Protein AF-A0AAI8YPA6-F1 (afdb_monomer_lite)

Foldseek 3Di:
DQQEDEDADEPDPPNVPDDPVNLLVVLVVSVVVPRQEYEYHHDALLVCLVSSLSNLCCCCPVVVGDAYEYEHCLPNDDLVSCVVRVVSHQAYHHDDPDLDQVVCVVVVSDDDPSNVSVVVVVVSCVVSNHHD

Secondary structure (DSSP, 8-state):
---EEEEEEPSTTHHHHS-HHHHHHHHHHHHHTT--EEEEEES-GGGSHHHHHHHHHIIIIIS--SEEEEEE-STT--HHHHHHHGGG-SEEEE--S-S-HHHHHHTTS-SS-HHHHHHHHHHHHHHTT-B-

Structure (mmCIF, N/CA/C/O backbone):
data_AF-A0AAI8YPA6-F1
#
_entry.id   AF-A0AAI8YPA6-F1
#
loop_
_atom_site.group_PDB
_atom_site.id
_atom_site.type_symbol
_atom_site.label_atom_id
_atom_site.label_alt_id
_atom_site.label_comp_id
_atom_site.label_asym_id
_atom_site.label_entity_id
_atom_site.label_seq_id
_atom_site.pdbx_PDB_ins_code
_atom_site.Cartn_x
_atom_site.Cartn_y
_atom_site.Cartn_z
_atom_site.occupancy
_atom_site.B_iso_or_equiv
_atom_site.auth_seq_id
_atom_site.auth_comp_id
_atom_site.auth_asym_id
_atom_site.auth_atom_id
_atom_site.pdbx_PDB_model_num
ATOM 1 N N . MET A 1 1 ? -22.831 7.143 1.514 1.00 48.78 1 MET A N 1
ATOM 2 C CA . MET A 1 1 ? -21.774 8.181 1.477 1.00 48.78 1 MET A CA 1
ATOM 3 C C . MET A 1 1 ? -20.423 7.469 1.559 1.00 48.78 1 MET A C 1
ATOM 5 O O . MET A 1 1 ? -20.246 6.683 2.478 1.00 48.78 1 MET A O 1
ATOM 9 N N . GLN A 1 2 ? -19.514 7.609 0.586 1.00 52.91 2 GLN A N 1
ATOM 10 C CA . GLN A 1 2 ? -18.202 6.935 0.639 1.00 52.91 2 GLN A CA 1
ATOM 11 C C . GLN A 1 2 ? -17.222 7.752 1.496 1.00 52.91 2 GLN A C 1
ATOM 13 O O . GLN A 1 2 ? -16.638 8.720 1.026 1.00 52.91 2 GLN A O 1
ATOM 18 N N . GLN A 1 3 ? -17.030 7.352 2.752 1.00 80.06 3 GLN A N 1
ATOM 19 C CA . GLN A 1 3 ? -16.097 7.975 3.701 1.00 80.06 3 GLN A CA 1
ATOM 20 C C . GLN A 1 3 ? -14.650 7.471 3.500 1.00 80.06 3 GLN A C 1
ATOM 22 O O . GLN A 1 3 ? -14.066 6.819 4.372 1.00 80.06 3 GLN A O 1
ATOM 27 N N . ARG A 1 4 ? -14.080 7.711 2.309 1.00 83.56 4 ARG A N 1
ATOM 28 C CA . ARG A 1 4 ? -12.701 7.327 1.955 1.00 83.56 4 ARG A CA 1
ATOM 29 C C . ARG A 1 4 ? -11.781 8.546 1.961 1.00 83.56 4 ARG A C 1
ATOM 31 O O . ARG A 1 4 ? -12.046 9.510 1.254 1.00 83.56 4 ARG A O 1
ATOM 38 N N . VAL A 1 5 ? -10.660 8.458 2.673 1.00 86.69 5 VAL A N 1
ATOM 39 C CA . VAL A 1 5 ? -9.603 9.483 2.675 1.00 86.69 5 VAL A CA 1
ATOM 40 C C . VAL A 1 5 ? -8.364 8.952 1.957 1.00 86.69 5 VAL A C 1
ATOM 42 O O . VAL A 1 5 ? -7.953 7.809 2.164 1.00 86.69 5 VAL A O 1
ATOM 45 N N . ARG A 1 6 ? -7.744 9.781 1.109 1.00 87.12 6 ARG A N 1
ATOM 46 C CA . ARG A 1 6 ? -6.432 9.493 0.517 1.00 87.12 6 ARG A CA 1
ATOM 47 C C . ARG A 1 6 ? -5.359 10.239 1.293 1.00 87.12 6 ARG A C 1
ATOM 49 O O . ARG A 1 6 ? -5.343 11.466 1.284 1.00 87.12 6 ARG A O 1
ATOM 56 N N . LEU A 1 7 ? -4.457 9.500 1.929 1.00 81.44 7 LEU A N 1
ATOM 57 C CA . LEU A 1 7 ? -3.299 10.079 2.591 1.00 81.44 7 LEU A CA 1
ATOM 58 C C . LEU A 1 7 ? -2.124 10.081 1.613 1.00 81.44 7 LEU A C 1
ATOM 60 O O . LEU A 1 7 ? -1.616 9.022 1.238 1.00 81.44 7 LEU A O 1
ATOM 64 N N . LEU A 1 8 ? -1.717 11.277 1.186 1.00 77.44 8 LEU A N 1
ATOM 65 C CA . LEU A 1 8 ? -0.512 11.467 0.388 1.00 77.44 8 LEU A CA 1
ATOM 66 C C . LEU A 1 8 ? 0.686 11.541 1.328 1.00 77.44 8 LEU A C 1
ATOM 68 O O . LEU A 1 8 ? 0.841 12.486 2.098 1.00 77.44 8 LEU A O 1
ATOM 72 N N . LEU A 1 9 ? 1.519 10.515 1.265 1.00 67.44 9 LEU A N 1
ATOM 73 C CA . LEU A 1 9 ? 2.786 10.452 1.960 1.00 67.44 9 LEU A CA 1
ATOM 74 C C . LEU A 1 9 ? 3.754 11.458 1.295 1.00 67.44 9 LEU A C 1
ATOM 76 O O . LEU A 1 9 ? 4.026 11.302 0.098 1.00 67.44 9 LEU A O 1
ATOM 80 N N . PRO A 1 10 ? 4.224 12.507 2.008 1.00 62.38 10 PRO A N 1
ATOM 81 C CA . PRO A 1 10 ? 5.121 13.517 1.444 1.00 62.38 10 PRO A CA 1
ATOM 82 C C . PRO A 1 10 ? 6.434 12.935 0.903 1.00 62.38 10 PRO A C 1
ATOM 84 O O . PRO A 1 10 ? 6.850 11.830 1.261 1.00 62.38 10 PRO A O 1
ATOM 87 N N . HIS A 1 11 ? 7.103 13.708 0.043 1.00 59.31 11 HIS A N 1
ATOM 88 C CA . HIS A 1 11 ? 8.441 13.386 -0.452 1.00 59.31 11 HIS A CA 1
ATOM 89 C C . HIS A 1 11 ? 9.504 13.405 0.668 1.00 59.31 11 HIS A C 1
ATOM 91 O O . HIS A 1 11 ? 9.276 13.915 1.762 1.00 59.31 11 HIS A O 1
ATOM 97 N N . ARG A 1 12 ? 10.655 12.794 0.347 1.00 56.16 12 ARG A N 1
ATOM 98 C CA . ARG A 1 12 ? 11.703 12.169 1.184 1.00 56.16 12 ARG A CA 1
ATOM 99 C C . ARG A 1 12 ? 11.964 12.632 2.632 1.00 56.16 12 ARG A C 1
ATOM 101 O O . ARG A 1 12 ? 12.463 11.805 3.390 1.00 56.16 12 ARG A O 1
ATOM 108 N N . GLU A 1 13 ? 11.685 13.861 3.052 1.00 52.78 13 GLU A N 1
ATOM 109 C CA . GLU A 1 13 ? 12.151 14.372 4.355 1.00 52.78 13 GLU A CA 1
ATOM 110 C C . GLU A 1 13 ? 11.061 14.522 5.428 1.00 52.78 13 GLU A C 1
ATOM 112 O O . GLU A 1 13 ? 11.323 14.262 6.606 1.00 52.78 13 GLU A O 1
ATOM 117 N N . ASP A 1 14 ? 9.819 14.841 5.060 1.00 57.25 14 ASP A N 1
ATOM 118 C CA . ASP A 1 14 ? 8.801 15.224 6.054 1.00 57.25 14 ASP A CA 1
ATOM 119 C C . ASP A 1 14 ? 8.202 14.025 6.794 1.00 57.25 14 ASP A C 1
ATOM 121 O O . ASP A 1 14 ? 7.902 14.085 7.988 1.00 57.25 14 ASP A O 1
ATOM 125 N N . LEU A 1 15 ? 8.066 12.891 6.106 1.00 54.22 15 LEU A N 1
ATOM 126 C CA . LEU A 1 15 ? 7.560 11.655 6.704 1.00 54.22 15 LEU A CA 1
ATOM 127 C C . LEU A 1 15 ? 8.580 10.972 7.601 1.00 54.22 15 LEU A C 1
ATOM 129 O O . LEU A 1 15 ? 8.190 10.324 8.571 1.00 54.22 15 LEU A O 1
ATOM 133 N N . LEU A 1 16 ? 9.877 11.118 7.312 1.00 55.84 16 LEU A N 1
ATOM 134 C CA . LEU A 1 16 ? 10.946 10.616 8.178 1.00 55.84 16 LEU A CA 1
ATOM 135 C C . LEU A 1 16 ? 10.895 11.288 9.549 1.00 55.84 16 LEU A C 1
ATOM 137 O O . LEU A 1 16 ? 11.030 10.594 10.557 1.00 55.84 16 LEU A O 1
ATOM 141 N N . ARG A 1 17 ? 10.618 12.595 9.582 1.00 65.62 17 ARG A N 1
ATOM 142 C CA . ARG A 1 17 ? 10.655 13.412 10.801 1.00 65.62 17 ARG A CA 1
ATOM 143 C C . ARG A 1 17 ? 9.385 13.355 11.642 1.00 65.62 17 ARG A C 1
ATOM 145 O O . ARG A 1 17 ? 9.462 13.630 12.832 1.00 65.62 17 ARG A O 1
ATOM 152 N N . ARG A 1 18 ? 8.232 12.987 11.069 1.00 79.81 18 ARG A N 1
ATOM 153 C CA . ARG A 1 18 ? 6.973 12.876 11.828 1.00 79.81 18 ARG A CA 1
ATOM 154 C C . ARG A 1 18 ? 7.065 11.739 12.861 1.00 79.81 18 ARG A C 1
ATOM 156 O O . ARG A 1 18 ? 7.240 10.578 12.458 1.00 79.81 18 ARG A O 1
ATOM 163 N N . PRO A 1 19 ? 6.928 12.040 14.165 1.00 89.12 19 PRO A N 1
ATOM 164 C CA . PRO A 1 19 ? 6.849 11.026 15.206 1.00 89.12 19 PRO A CA 1
ATOM 165 C C . PRO A 1 19 ? 5.626 10.126 15.024 1.00 89.12 19 PRO A C 1
ATOM 167 O O . PRO A 1 19 ? 4.592 10.540 14.496 1.00 89.12 19 PRO A O 1
ATOM 170 N N . GLU A 1 20 ? 5.716 8.893 15.517 1.00 91.81 20 GLU A N 1
ATOM 171 C CA . GLU A 1 20 ? 4.608 7.934 15.468 1.00 91.81 20 GLU A CA 1
ATOM 172 C C . GLU A 1 20 ? 3.316 8.487 16.090 1.00 91.81 20 GLU A C 1
ATOM 174 O O . GLU A 1 20 ? 2.233 8.318 15.522 1.00 91.81 20 GLU A O 1
ATOM 179 N N . HIS A 1 21 ? 3.427 9.187 17.224 1.00 93.69 21 HIS A N 1
ATOM 180 C CA . HIS A 1 21 ? 2.267 9.718 17.937 1.00 93.69 21 HIS A CA 1
ATOM 181 C C . HIS A 1 21 ? 1.472 10.731 17.097 1.00 93.69 21 HIS A C 1
ATOM 183 O O . HIS A 1 21 ? 0.242 10.698 17.123 1.00 93.69 21 HIS A O 1
ATOM 189 N N . ASP A 1 22 ? 2.150 11.568 16.304 1.00 92.88 22 ASP A N 1
ATOM 190 C CA . ASP A 1 22 ? 1.516 12.562 15.434 1.00 92.88 22 ASP A CA 1
ATOM 191 C C . ASP A 1 22 ? 0.743 11.905 14.295 1.00 92.88 22 ASP A C 1
ATOM 193 O O . ASP A 1 22 ? -0.397 12.276 14.009 1.00 92.88 22 ASP A O 1
ATOM 197 N N . MET A 1 23 ? 1.334 10.891 13.657 1.00 92.62 23 MET A N 1
ATOM 198 C CA . MET A 1 23 ? 0.670 10.171 12.569 1.00 92.62 23 MET A CA 1
ATOM 199 C C . MET A 1 23 ? -0.563 9.421 13.081 1.00 92.62 23 MET A C 1
ATOM 201 O O . MET A 1 23 ? -1.638 9.509 12.484 1.00 92.62 23 MET A O 1
ATOM 205 N N . LYS A 1 24 ? -0.443 8.747 14.233 1.00 95.50 24 LYS A N 1
ATOM 206 C CA . LYS A 1 24 ? -1.575 8.086 14.898 1.00 95.50 24 LYS A CA 1
ATOM 207 C C . LYS A 1 24 ? -2.656 9.088 15.302 1.00 95.50 24 LYS A C 1
ATOM 209 O O . LYS A 1 24 ? -3.839 8.809 15.117 1.00 95.50 24 LYS A O 1
ATOM 214 N N . ARG A 1 25 ? -2.277 10.266 15.812 1.00 95.94 25 ARG A N 1
ATOM 215 C CA . ARG A 1 25 ? -3.215 11.355 16.123 1.00 95.94 25 ARG A CA 1
ATOM 216 C C . ARG A 1 25 ? -3.972 11.813 14.876 1.00 95.94 25 ARG A C 1
ATOM 218 O O . ARG A 1 25 ? -5.189 11.926 14.939 1.00 95.94 25 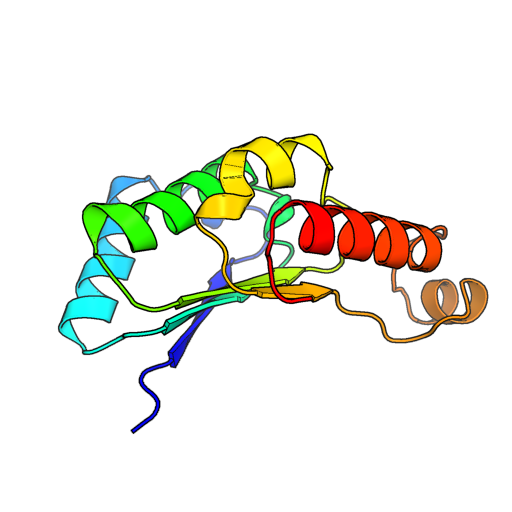ARG A O 1
ATOM 225 N N . GLY A 1 26 ? -3.290 12.000 13.747 1.00 94.19 26 GLY A N 1
ATOM 226 C CA . GLY A 1 26 ? -3.936 12.338 12.475 1.00 94.19 26 GLY A CA 1
ATOM 227 C C . GLY A 1 26 ? -4.986 11.307 12.050 1.00 94.19 26 GLY A C 1
ATOM 228 O O . GLY A 1 26 ? -6.104 11.675 11.699 1.00 94.19 26 GLY A O 1
ATOM 229 N N . LEU A 1 27 ? -4.671 10.011 12.154 1.00 95.69 27 LEU A N 1
ATOM 230 C CA . LEU A 1 27 ? -5.625 8.943 11.833 1.00 95.69 27 LEU A CA 1
ATOM 231 C C . LEU A 1 27 ? -6.833 8.906 12.783 1.00 95.69 27 LEU A C 1
ATOM 233 O O . LEU A 1 27 ? -7.945 8.645 12.325 1.00 95.69 27 LEU A O 1
ATOM 237 N N . ARG A 1 28 ? -6.647 9.208 14.077 1.00 97.38 28 ARG A N 1
ATOM 238 C CA . ARG A 1 28 ? -7.760 9.343 15.037 1.00 97.38 28 ARG A CA 1
ATOM 239 C C . ARG A 1 28 ? -8.689 10.495 14.668 1.00 97.38 28 ARG A C 1
ATOM 241 O O . ARG A 1 28 ? -9.890 10.280 14.581 1.00 97.38 28 ARG A O 1
ATOM 248 N N . LEU A 1 29 ? -8.136 11.667 14.358 1.00 96.69 29 LEU A N 1
ATOM 249 C CA . LEU A 1 29 ? -8.930 12.828 13.940 1.00 96.69 29 LEU A CA 1
ATOM 250 C C . LEU A 1 29 ? -9.721 12.541 12.657 1.00 96.69 29 LEU A C 1
ATOM 252 O O . LEU A 1 29 ? -10.889 12.898 12.548 1.00 96.69 29 LEU A O 1
ATOM 256 N N . LEU A 1 30 ? -9.111 11.845 11.693 1.00 95.56 30 LEU A N 1
ATOM 257 C CA . LEU A 1 30 ? -9.810 11.419 10.481 1.00 95.56 30 LEU A CA 1
ATOM 258 C C . LEU A 1 30 ? -10.945 10.431 10.790 1.00 95.56 30 LEU A C 1
ATOM 260 O O . LEU A 1 30 ? -12.020 10.548 10.205 1.00 95.56 30 LEU A O 1
ATOM 264 N N . LYS A 1 31 ? -10.735 9.481 11.711 1.00 95.25 31 LYS A N 1
ATOM 265 C CA . LYS A 1 31 ? -11.790 8.572 12.191 1.00 95.25 31 LYS A CA 1
ATOM 266 C C . LYS A 1 31 ? -12.937 9.341 12.847 1.00 95.25 31 LYS A C 1
ATOM 268 O O . LYS A 1 31 ? -14.090 9.068 12.539 1.00 95.25 31 LYS A O 1
ATOM 273 N N . GLU A 1 32 ? -12.630 10.289 13.727 1.00 96.38 32 GLU A N 1
ATOM 274 C CA . GLU A 1 32 ? -13.618 11.136 14.413 1.00 96.38 32 GLU A CA 1
ATOM 275 C C . GLU A 1 32 ? -14.425 11.985 13.422 1.00 96.38 32 GLU A C 1
ATOM 277 O O . GLU A 1 32 ? -15.629 12.154 13.590 1.00 96.38 32 GLU A O 1
ATOM 282 N N . ALA A 1 33 ? -13.796 12.426 12.328 1.00 95.75 33 ALA A N 1
ATOM 283 C CA . ALA A 1 33 ? -14.466 13.074 11.200 1.00 95.75 33 ALA A CA 1
ATOM 284 C C . ALA A 1 33 ? -15.279 12.105 10.310 1.00 95.75 33 ALA A C 1
ATOM 286 O O . ALA A 1 33 ? -15.834 12.511 9.288 1.00 95.75 33 ALA A O 1
ATOM 287 N N . GLY A 1 34 ? -15.348 10.822 10.675 1.00 95.12 34 GLY A N 1
ATOM 288 C CA . GLY A 1 34 ? -16.139 9.799 10.004 1.00 95.12 34 GLY A CA 1
ATOM 289 C C . GLY A 1 34 ? -15.396 9.014 8.928 1.00 95.12 34 GLY A C 1
ATOM 290 O O . GLY A 1 34 ? -16.043 8.383 8.114 1.00 95.12 34 GLY A O 1
ATOM 291 N N . MET A 1 35 ? -14.064 9.020 8.845 1.00 95.94 35 MET A N 1
ATOM 292 C CA . MET A 1 35 ? -13.352 8.170 7.878 1.00 95.94 35 MET A CA 1
ATOM 293 C C . MET A 1 35 ? -13.561 6.676 8.177 1.00 95.94 35 MET A C 1
ATOM 295 O O . MET A 1 35 ? -13.254 6.213 9.273 1.00 95.94 35 MET A O 1
ATOM 299 N N . LEU A 1 36 ? -13.948 5.903 7.156 1.00 94.31 36 LEU A N 1
ATOM 300 C CA . LEU A 1 36 ? -14.083 4.438 7.223 1.00 94.31 36 LEU A CA 1
ATOM 301 C C . LEU A 1 36 ? -13.037 3.692 6.394 1.00 94.31 36 LEU A C 1
ATOM 303 O O . LEU A 1 36 ? -12.782 2.514 6.642 1.00 94.31 36 LEU A O 1
ATOM 307 N N . LYS A 1 37 ? -12.462 4.354 5.379 1.00 96.12 37 LYS A N 1
ATOM 308 C CA . LYS A 1 37 ? -11.498 3.753 4.441 1.00 96.12 37 LYS A CA 1
ATOM 309 C C . LYS A 1 37 ? -10.314 4.680 4.223 1.00 96.12 37 LYS A C 1
ATOM 311 O O . LYS A 1 37 ? -10.513 5.880 4.027 1.00 96.12 37 LYS A O 1
ATOM 316 N N . ILE A 1 38 ? -9.104 4.132 4.187 1.00 96.06 38 ILE A N 1
ATOM 317 C CA . ILE A 1 38 ? -7.883 4.886 3.899 1.00 96.06 38 ILE A CA 1
ATOM 318 C C . ILE A 1 38 ? -7.168 4.345 2.669 1.00 96.06 38 ILE A C 1
ATOM 320 O O . ILE A 1 38 ? -7.107 3.139 2.444 1.00 96.06 38 ILE A O 1
ATOM 324 N N . ASN A 1 39 ? -6.606 5.259 1.883 1.00 96.38 39 ASN A N 1
ATOM 325 C CA . ASN A 1 39 ? -5.694 4.940 0.798 1.00 96.38 39 ASN A CA 1
ATOM 326 C C . ASN A 1 39 ? -4.329 5.597 1.036 1.00 96.38 39 ASN A C 1
ATOM 328 O O . ASN A 1 39 ? -4.228 6.822 0.937 1.00 96.38 39 ASN A O 1
ATOM 332 N N . PHE A 1 40 ? -3.294 4.802 1.307 1.00 95.56 40 PHE A N 1
ATOM 333 C CA . PHE A 1 40 ? -1.912 5.274 1.383 1.00 95.56 40 PHE A CA 1
ATOM 334 C C . PHE A 1 40 ? -1.332 5.397 -0.029 1.00 95.56 40 PHE A C 1
ATOM 336 O O . PHE A 1 40 ? -1.186 4.414 -0.751 1.00 95.56 40 PHE A O 1
ATOM 343 N N . ALA A 1 41 ? -1.024 6.625 -0.431 1.00 92.31 41 ALA A N 1
ATOM 344 C CA . ALA A 1 41 ? -0.433 6.963 -1.723 1.00 92.31 41 ALA A CA 1
ATOM 345 C C . ALA A 1 41 ? 0.570 8.115 -1.526 1.00 92.31 41 ALA A C 1
ATOM 347 O O . ALA A 1 41 ? 1.052 8.315 -0.416 1.00 92.31 41 ALA A O 1
ATOM 348 N N . GLY A 1 42 ? 0.873 8.903 -2.558 1.00 84.19 42 GLY A N 1
ATOM 349 C CA . GLY A 1 42 ? 1.838 10.008 -2.480 1.00 84.19 42 GLY A CA 1
ATOM 350 C C . GLY A 1 42 ? 3.125 9.634 -3.191 1.00 84.19 42 GLY A C 1
ATOM 351 O O . GLY A 1 42 ? 3.029 9.068 -4.271 1.00 84.19 42 GLY A O 1
ATOM 352 N N . GLY A 1 43 ? 4.283 9.947 -2.600 1.00 82.31 43 GLY A N 1
ATOM 353 C CA . GLY A 1 43 ? 5.601 9.621 -3.158 1.00 82.31 43 GLY A CA 1
ATOM 354 C C . GLY A 1 43 ? 5.773 8.129 -3.480 1.00 82.31 43 GLY A C 1
ATOM 355 O O . GLY A 1 43 ? 5.331 7.647 -4.512 1.00 82.31 43 GLY A O 1
ATOM 356 N N . GLU A 1 44 ? 6.443 7.373 -2.613 1.00 91.12 44 GLU A N 1
ATOM 357 C CA . GLU A 1 44 ? 6.461 5.908 -2.715 1.00 91.12 44 GLU A CA 1
ATOM 358 C C . GLU A 1 44 ? 6.293 5.324 -1.307 1.00 91.12 44 GLU A C 1
ATOM 360 O O . GLU A 1 44 ? 7.232 5.424 -0.513 1.00 91.12 44 GLU A O 1
ATOM 365 N N . PRO A 1 45 ? 5.119 4.756 -0.957 1.00 93.25 45 PRO A N 1
ATOM 366 C CA . PRO A 1 45 ? 4.856 4.254 0.392 1.00 93.25 45 PRO A CA 1
ATOM 367 C C . PRO A 1 45 ? 5.896 3.247 0.891 1.00 93.25 45 PRO A C 1
ATOM 369 O O . PRO A 1 45 ? 6.284 3.287 2.060 1.00 93.25 45 PRO A O 1
ATOM 372 N N . PHE A 1 46 ? 6.413 2.394 0.003 1.00 94.69 46 PHE A N 1
ATOM 373 C CA . PHE A 1 46 ? 7.414 1.382 0.342 1.00 94.69 46 PHE A CA 1
ATOM 374 C C . PHE A 1 46 ? 8.836 1.944 0.520 1.00 94.69 46 PHE A C 1
ATOM 376 O O . PHE A 1 46 ? 9.761 1.184 0.792 1.00 94.69 46 PHE A O 1
ATOM 383 N N . LEU A 1 47 ? 9.040 3.267 0.435 1.00 92.19 47 LEU A N 1
ATOM 384 C CA . LEU A 1 47 ? 10.253 3.907 0.967 1.00 92.19 47 LEU A CA 1
ATOM 385 C C . LEU A 1 47 ? 10.312 3.868 2.499 1.00 92.19 47 LEU A C 1
ATOM 387 O O . LEU A 1 47 ? 11.402 3.946 3.059 1.00 92.19 47 LEU A O 1
ATOM 391 N N . TYR A 1 48 ? 9.163 3.738 3.171 1.00 90.81 48 TYR A N 1
ATOM 392 C CA . TYR A 1 48 ? 9.061 3.699 4.632 1.00 90.81 48 TYR A CA 1
ATOM 393 C C . TYR A 1 48 ? 8.291 2.455 5.091 1.00 90.81 48 TYR A C 1
ATOM 395 O O . TYR A 1 48 ? 7.229 2.585 5.705 1.00 90.81 48 TYR A O 1
ATOM 403 N N . PRO A 1 49 ? 8.797 1.244 4.796 1.00 94.56 49 PRO A N 1
ATOM 4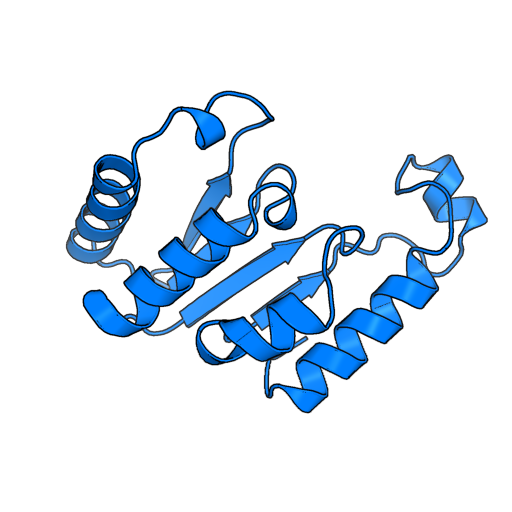04 C CA . PRO A 1 49 ? 8.046 0.001 4.963 1.00 94.56 49 PRO A CA 1
ATOM 405 C C . PRO A 1 49 ? 7.574 -0.226 6.403 1.00 94.56 49 PRO A C 1
ATOM 407 O O . PRO A 1 49 ? 6.435 -0.646 6.604 1.00 94.56 49 PRO A O 1
ATOM 410 N N . ASP A 1 50 ? 8.401 0.106 7.397 1.00 94.44 50 ASP A N 1
ATOM 411 C CA . ASP A 1 50 ? 8.053 -0.071 8.811 1.00 94.44 50 ASP A CA 1
ATOM 412 C C . ASP A 1 50 ? 6.982 0.921 9.269 1.00 94.44 50 ASP A C 1
ATOM 414 O O . ASP A 1 50 ? 6.041 0.549 9.971 1.00 94.44 50 ASP A O 1
ATOM 418 N N . LYS A 1 51 ? 7.069 2.183 8.823 1.00 93.19 51 LYS A N 1
ATOM 419 C CA . LYS A 1 51 ? 6.043 3.192 9.123 1.00 93.19 51 LYS A CA 1
ATOM 420 C C . LYS A 1 51 ? 4.726 2.842 8.440 1.00 93.19 51 LYS A C 1
ATOM 422 O O . LYS A 1 51 ? 3.680 2.922 9.073 1.00 93.19 51 LYS A O 1
ATOM 427 N N . LEU A 1 52 ? 4.772 2.417 7.178 1.00 95.50 52 LEU A N 1
ATOM 428 C CA . LEU A 1 52 ? 3.596 1.962 6.445 1.00 95.50 52 LEU A CA 1
ATOM 429 C C . LEU A 1 52 ? 2.925 0.786 7.164 1.00 95.50 52 LEU A C 1
ATOM 431 O O . LEU A 1 52 ? 1.721 0.833 7.405 1.00 95.50 52 LEU A O 1
ATOM 435 N N . ALA A 1 53 ? 3.700 -0.223 7.570 1.00 97.12 53 ALA A N 1
ATOM 436 C CA . ALA A 1 53 ? 3.195 -1.367 8.322 1.00 97.12 53 ALA A CA 1
ATOM 437 C C . ALA A 1 53 ? 2.589 -0.950 9.671 1.00 97.12 53 ALA A C 1
ATOM 439 O O . ALA A 1 53 ? 1.488 -1.387 10.005 1.00 97.12 53 ALA A O 1
ATOM 440 N N . MET A 1 54 ? 3.264 -0.066 10.414 1.00 97.12 54 MET A N 1
ATOM 441 C CA . MET A 1 54 ? 2.761 0.489 11.673 1.00 97.12 54 MET A CA 1
ATOM 442 C C . MET A 1 54 ? 1.417 1.203 11.478 1.00 97.12 54 MET A C 1
ATOM 444 O O . MET A 1 54 ? 0.492 0.968 12.255 1.00 97.12 54 MET A O 1
ATOM 448 N N . LEU A 1 55 ? 1.272 2.020 10.429 1.00 96.62 55 LEU A N 1
ATOM 449 C CA . LEU A 1 55 ? 0.026 2.733 10.136 1.00 96.62 55 LEU A CA 1
ATOM 450 C C . LEU A 1 55 ? -1.098 1.785 9.712 1.00 96.62 55 LEU A C 1
ATOM 452 O O . LEU A 1 55 ? -2.220 1.944 10.187 1.00 96.62 55 LEU A O 1
ATOM 456 N N . CYS A 1 56 ? -0.811 0.791 8.865 1.00 97.94 56 CYS A N 1
ATOM 457 C CA . CYS A 1 56 ? -1.797 -0.217 8.457 1.00 97.94 56 CYS A CA 1
ATOM 458 C C . CYS A 1 56 ? -2.297 -1.013 9.666 1.00 97.94 56 CYS A C 1
ATOM 460 O O . CYS A 1 56 ? -3.503 -1.174 9.850 1.00 97.94 56 CYS A O 1
ATOM 462 N N . ARG A 1 57 ? -1.370 -1.445 10.530 1.00 98.38 57 ARG A N 1
ATOM 463 C CA . ARG A 1 57 ? -1.690 -2.138 11.777 1.00 98.38 57 ARG A CA 1
ATOM 464 C C . ARG A 1 57 ? -2.553 -1.272 12.686 1.00 98.38 57 ARG A C 1
ATOM 466 O O . ARG A 1 57 ? -3.623 -1.712 13.080 1.00 98.38 57 ARG A O 1
ATOM 473 N N . PHE A 1 58 ? -2.126 -0.039 12.964 1.00 98.25 58 PHE A N 1
ATOM 474 C CA . PHE A 1 58 ? -2.870 0.883 13.824 1.00 98.25 58 PHE A CA 1
ATOM 475 C C . PHE A 1 58 ? -4.285 1.148 13.295 1.00 98.25 58 PHE A C 1
ATOM 477 O O . PHE A 1 58 ? -5.254 1.189 14.046 1.00 98.25 58 PHE A O 1
ATOM 484 N N . TYR A 1 59 ? -4.424 1.291 11.979 1.00 97.50 59 TYR A N 1
ATOM 485 C CA . TYR A 1 59 ? -5.714 1.493 11.334 1.00 97.50 59 TYR A CA 1
ATOM 486 C C . TYR A 1 59 ? -6.673 0.305 11.518 1.00 97.50 59 TYR A C 1
ATOM 488 O O . TYR A 1 59 ? -7.860 0.496 11.784 1.00 97.50 59 TYR A O 1
ATOM 496 N N . LYS A 1 60 ? -6.168 -0.923 11.370 1.00 97.62 60 LYS A N 1
ATOM 497 C CA . LYS A 1 60 ? -6.978 -2.143 11.452 1.00 97.62 60 LYS A CA 1
ATOM 498 C C . LYS A 1 60 ? -7.224 -2.602 12.887 1.00 97.62 60 LYS A C 1
ATOM 500 O O . LYS A 1 60 ? -8.360 -2.913 13.221 1.00 97.62 60 LYS A O 1
ATOM 505 N N . GLU A 1 61 ? -6.187 -2.644 13.718 1.00 97.88 61 GLU A N 1
ATOM 506 C CA . GLU A 1 61 ? -6.254 -3.195 15.078 1.00 97.88 61 GLU A CA 1
ATOM 507 C C . GLU A 1 61 ? -6.740 -2.155 16.092 1.00 97.88 61 GLU A C 1
ATOM 509 O O . GLU A 1 61 ? -7.704 -2.407 16.807 1.00 97.88 61 GLU A O 1
ATOM 514 N N . ASP A 1 62 ? -6.116 -0.975 16.142 1.00 97.81 62 ASP A N 1
ATOM 515 C CA . ASP A 1 62 ? -6.440 0.031 17.159 1.00 97.81 62 ASP A CA 1
ATOM 516 C C . ASP A 1 62 ? -7.671 0.873 16.789 1.00 97.81 62 ASP A C 1
ATOM 518 O O . ASP A 1 62 ? -8.467 1.242 17.654 1.00 97.81 62 ASP A O 1
ATOM 522 N N . 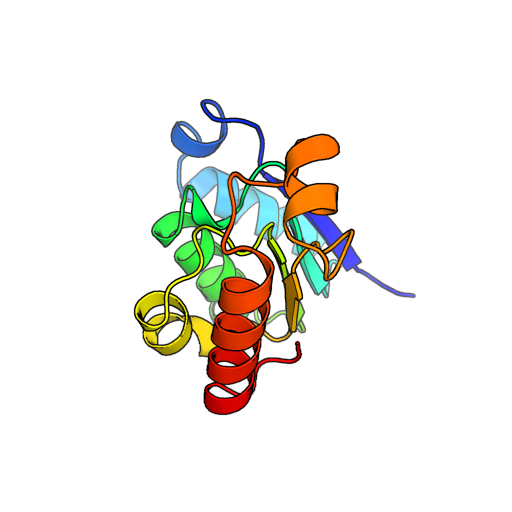LEU A 1 63 ? -7.835 1.224 15.507 1.00 97.31 63 LEU A N 1
ATOM 523 C CA . LEU A 1 63 ? -8.974 2.029 15.058 1.00 97.31 63 LEU A CA 1
ATOM 524 C C . LEU A 1 63 ? -10.179 1.188 14.621 1.00 97.31 63 LEU A C 1
ATOM 526 O O . LEU A 1 63 ? -11.285 1.735 14.615 1.00 97.31 63 LEU A O 1
ATOM 530 N N . GLY A 1 64 ? -9.996 -0.094 14.293 1.00 97.00 64 GLY A N 1
ATOM 531 C CA . GLY A 1 64 ? -11.082 -0.995 13.890 1.00 97.00 64 GLY A CA 1
ATOM 532 C C . GLY A 1 64 ? -11.806 -0.552 12.615 1.00 97.00 64 GLY A C 1
ATOM 533 O O . GLY A 1 64 ? -13.019 -0.717 12.512 1.00 97.00 64 GLY A O 1
ATOM 534 N N . LEU A 1 65 ? -11.095 0.089 11.683 1.00 95.56 65 LEU A N 1
ATOM 535 C CA . LEU A 1 65 ? -11.688 0.675 10.479 1.00 95.56 65 LEU A CA 1
ATOM 536 C C . LEU A 1 65 ? -11.720 -0.301 9.297 1.00 95.56 65 LEU A C 1
ATOM 538 O O . LEU A 1 65 ? -10.928 -1.239 9.205 1.00 95.56 65 LEU A O 1
ATOM 542 N N . GLU A 1 66 ? -12.645 -0.059 8.366 1.00 95.62 66 GLU A N 1
ATOM 543 C CA . GLU A 1 66 ? -13.062 -1.062 7.384 1.00 95.62 66 GLU A CA 1
ATOM 544 C C . GLU A 1 66 ? -11.953 -1.458 6.415 1.00 95.62 66 GLU A C 1
ATOM 546 O O . GLU A 1 66 ? -11.747 -2.649 6.185 1.00 95.62 66 GLU A O 1
ATOM 551 N N . SER A 1 67 ? -11.263 -0.490 5.800 1.00 96.81 67 SER A N 1
ATOM 552 C CA . SER A 1 67 ? -10.390 -0.802 4.665 1.00 96.81 67 SER A CA 1
ATOM 553 C C . SER A 1 67 ? -9.139 0.062 4.545 1.00 96.81 67 SER A C 1
ATOM 555 O O . SER A 1 67 ? -9.203 1.289 4.602 1.00 96.81 67 SER A O 1
ATOM 557 N N . VAL A 1 68 ? -8.019 -0.610 4.288 1.00 97.88 68 VAL A N 1
ATOM 558 C CA . VAL A 1 68 ? -6.719 -0.063 3.913 1.00 97.88 68 VAL A CA 1
ATOM 559 C C . VAL A 1 68 ? -6.424 -0.446 2.466 1.00 97.88 68 VAL A C 1
ATOM 561 O O . VAL A 1 68 ? -6.371 -1.629 2.122 1.00 97.88 68 VAL A O 1
ATOM 564 N N . SER A 1 69 ? -6.171 0.555 1.626 1.00 98.06 69 SER A N 1
ATOM 565 C CA . SER A 1 69 ? -5.566 0.366 0.309 1.00 98.06 69 SER A CA 1
ATOM 566 C C . SER A 1 69 ? -4.215 1.068 0.208 1.00 98.06 69 SER A C 1
ATOM 568 O O . SER A 1 69 ? -3.987 2.089 0.858 1.00 98.06 69 SER A O 1
ATOM 570 N N . ILE A 1 70 ? -3.320 0.535 -0.621 1.00 98.31 70 ILE A N 1
ATOM 571 C CA . ILE A 1 70 ? -2.008 1.127 -0.904 1.00 98.31 70 ILE A CA 1
ATOM 572 C C . ILE A 1 70 ? -1.857 1.288 -2.416 1.00 98.31 70 ILE A C 1
ATOM 574 O O . ILE A 1 70 ? -2.133 0.351 -3.160 1.00 98.31 70 ILE A O 1
ATOM 578 N N . ILE A 1 71 ? -1.397 2.457 -2.865 1.00 97.38 71 ILE A N 1
ATOM 579 C CA . ILE A 1 71 ? -0.977 2.692 -4.252 1.00 97.38 71 ILE A CA 1
ATOM 580 C C . ILE A 1 71 ? 0.533 2.914 -4.278 1.00 97.38 71 ILE A C 1
ATOM 582 O O . ILE A 1 71 ? 1.035 3.826 -3.623 1.00 97.38 71 ILE A O 1
ATOM 586 N N . THR A 1 72 ? 1.244 2.091 -5.044 1.00 96.06 72 THR A N 1
ATOM 587 C CA . THR A 1 72 ? 2.713 2.064 -5.136 1.00 96.06 72 THR A CA 1
ATOM 588 C C . THR A 1 72 ? 3.159 1.992 -6.598 1.00 96.06 72 THR A C 1
ATOM 590 O O . THR A 1 72 ? 2.388 1.603 -7.476 1.00 96.06 72 THR A O 1
ATOM 593 N N . ASN A 1 73 ? 4.407 2.357 -6.884 1.00 93.81 73 ASN A N 1
ATOM 594 C CA . ASN A 1 73 ? 5.056 2.053 -8.161 1.00 93.81 73 ASN A CA 1
ATOM 595 C C . ASN A 1 73 ? 5.570 0.600 -8.246 1.00 93.81 73 ASN A C 1
ATOM 597 O O . ASN A 1 73 ? 6.099 0.197 -9.276 1.00 93.81 73 ASN A O 1
ATOM 601 N N . GLY A 1 74 ? 5.459 -0.186 -7.169 1.00 94.50 74 GLY A N 1
ATOM 602 C CA . GLY A 1 74 ? 5.797 -1.611 -7.133 1.00 94.50 74 GLY A CA 1
ATOM 603 C C . GLY A 1 74 ? 7.286 -1.928 -6.950 1.00 94.50 74 GLY A C 1
ATOM 604 O O . GLY A 1 74 ? 7.619 -3.003 -6.450 1.00 94.50 74 GLY A O 1
ATOM 605 N N . THR A 1 75 ? 8.192 -1.001 -7.275 1.00 92.38 75 THR A N 1
ATOM 606 C CA . THR A 1 75 ? 9.650 -1.251 -7.330 1.00 92.38 75 THR A CA 1
ATOM 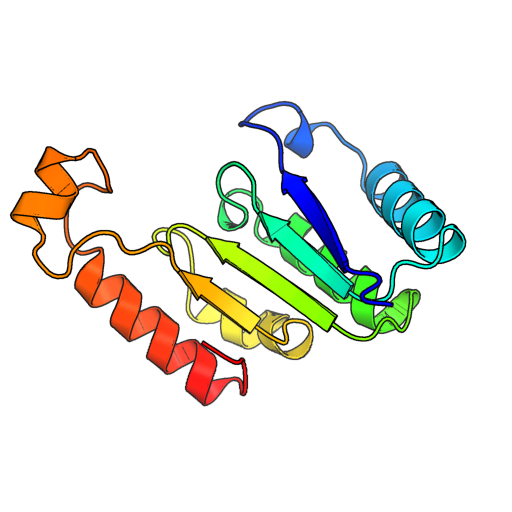607 C C . THR A 1 75 ? 10.279 -1.611 -5.982 1.00 92.38 75 THR A C 1
ATOM 609 O O . THR A 1 75 ? 11.318 -2.263 -5.944 1.00 92.38 75 THR A O 1
ATOM 612 N N . LYS A 1 76 ? 9.663 -1.197 -4.866 1.00 94.81 76 LYS A N 1
ATOM 613 C CA . LYS A 1 76 ? 10.155 -1.445 -3.497 1.00 94.81 76 LYS A CA 1
ATOM 614 C C . LYS A 1 76 ? 9.322 -2.446 -2.704 1.00 94.81 76 LYS A C 1
ATOM 616 O O . LYS A 1 76 ? 9.615 -2.700 -1.538 1.00 94.81 76 LYS A O 1
ATOM 621 N N . VAL A 1 77 ? 8.295 -3.021 -3.322 1.00 97.19 77 VAL A N 1
ATOM 622 C CA . VAL A 1 77 ? 7.498 -4.072 -2.692 1.00 97.19 77 VAL A CA 1
ATOM 623 C C . VAL A 1 77 ? 8.333 -5.346 -2.632 1.00 97.19 77 VAL A C 1
ATOM 625 O O . VAL A 1 77 ? 8.924 -5.758 -3.630 1.00 97.19 77 VAL A O 1
ATOM 628 N N . THR A 1 78 ? 8.367 -5.989 -1.470 1.00 98.19 78 THR A N 1
ATOM 629 C CA . THR A 1 78 ? 9.072 -7.257 -1.273 1.00 98.19 78 THR A CA 1
ATOM 630 C C . THR A 1 78 ? 8.106 -8.334 -0.800 1.00 98.19 78 THR A C 1
ATOM 632 O O . THR A 1 78 ? 7.135 -8.047 -0.096 1.00 98.19 78 THR A O 1
ATOM 635 N N . ARG A 1 79 ? 8.410 -9.592 -1.140 1.00 98.44 79 ARG A N 1
ATOM 636 C CA . ARG A 1 79 ? 7.676 -10.768 -0.652 1.00 98.44 79 ARG A CA 1
ATOM 637 C C . ARG A 1 79 ? 7.561 -10.772 0.875 1.00 98.44 79 ARG A C 1
ATOM 639 O O . ARG A 1 79 ? 6.462 -10.877 1.405 1.00 98.44 79 ARG A O 1
ATOM 646 N N . SER A 1 80 ? 8.683 -10.558 1.567 1.00 98.50 80 SER A N 1
ATOM 647 C CA . SER A 1 80 ? 8.736 -10.568 3.035 1.00 98.50 80 SER A CA 1
ATOM 648 C C . SER A 1 80 ? 7.808 -9.528 3.669 1.00 98.50 80 SER A C 1
ATOM 650 O O . SER A 1 80 ? 7.153 -9.818 4.670 1.00 98.50 80 SER A O 1
ATOM 652 N N . TRP A 1 81 ? 7.703 -8.329 3.084 1.00 98.56 81 TRP A N 1
ATOM 653 C CA . TRP A 1 81 ? 6.798 -7.307 3.609 1.00 98.56 81 TRP A CA 1
ATOM 654 C C . TRP A 1 81 ? 5.336 -7.745 3.483 1.00 98.56 81 TRP A C 1
ATOM 656 O O . TRP A 1 81 ? 4.579 -7.631 4.447 1.00 98.56 81 TRP A O 1
ATOM 666 N N . ILE A 1 82 ? 4.951 -8.291 2.324 1.00 98.56 82 ILE A N 1
ATOM 667 C CA . ILE A 1 82 ? 3.592 -8.791 2.077 1.00 98.56 82 ILE A CA 1
ATOM 668 C C . ILE A 1 82 ? 3.258 -9.948 3.025 1.00 98.56 82 ILE A C 1
ATOM 670 O O . ILE A 1 82 ? 2.209 -9.920 3.660 1.00 98.56 82 ILE A O 1
ATOM 674 N N . GLU A 1 83 ? 4.156 -10.914 3.203 1.00 98.31 83 GLU A N 1
ATOM 675 C CA . GLU A 1 83 ? 3.939 -12.048 4.113 1.00 98.31 83 GLU A CA 1
ATOM 676 C C . GLU A 1 83 ? 3.782 -11.597 5.574 1.00 98.31 83 GLU A C 1
ATOM 678 O O . GLU A 1 83 ? 2.916 -12.089 6.298 1.00 98.31 83 GLU A O 1
ATOM 683 N N . LYS A 1 84 ? 4.581 -10.620 6.020 1.00 98.38 84 LYS A N 1
ATOM 684 C CA . LYS A 1 84 ? 4.575 -10.157 7.416 1.00 98.38 84 LYS A CA 1
ATOM 685 C C . LYS A 1 84 ? 3.412 -9.213 7.742 1.00 98.38 84 LYS A C 1
ATOM 687 O O . LYS A 1 84 ? 2.90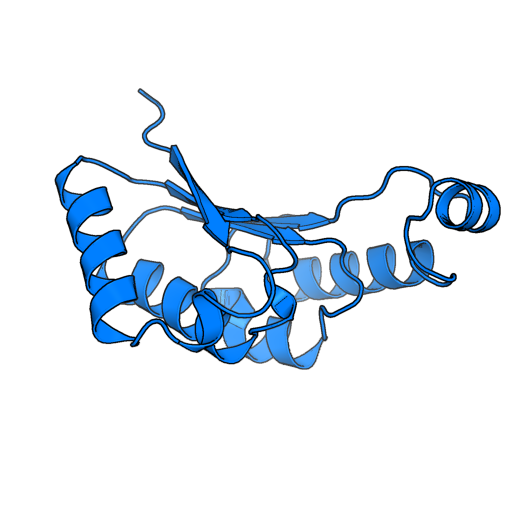5 -9.219 8.871 1.00 98.38 84 LYS A O 1
ATOM 692 N N . HIS A 1 85 ? 3.018 -8.368 6.790 1.00 98.50 85 HIS A N 1
ATOM 693 C CA . HIS A 1 85 ? 2.134 -7.219 7.028 1.00 98.50 85 HIS A CA 1
ATOM 694 C C . HIS A 1 85 ? 0.857 -7.219 6.181 1.00 98.50 85 HIS A C 1
ATOM 696 O O . HIS A 1 85 ? -0.063 -6.452 6.469 1.00 98.50 85 HIS A O 1
ATOM 702 N N . GLY A 1 86 ? 0.757 -8.102 5.187 1.00 97.75 86 GLY A N 1
ATOM 703 C CA . GLY A 1 86 ? -0.349 -8.169 4.234 1.00 97.75 86 GLY A CA 1
ATOM 704 C C . GLY A 1 86 ? -1.723 -8.365 4.866 1.00 97.75 86 GLY A C 1
ATOM 705 O O . GLY A 1 86 ? -2.698 -7.824 4.362 1.00 97.75 86 GLY A O 1
ATOM 706 N N . ARG A 1 87 ? -1.799 -9.023 6.031 1.00 98.12 87 ARG A N 1
ATOM 707 C CA . ARG A 1 87 ? -3.047 -9.202 6.802 1.00 98.12 87 ARG A CA 1
ATOM 708 C C . ARG A 1 87 ? -3.773 -7.901 7.173 1.00 98.12 87 ARG A C 1
ATOM 710 O O . ARG A 1 87 ? -4.951 -7.947 7.504 1.00 98.12 87 ARG A O 1
ATOM 717 N N . TRP A 1 88 ? -3.087 -6.756 7.153 1.00 98.50 88 TRP A N 1
ATOM 718 C CA . TRP A 1 88 ? -3.686 -5.447 7.446 1.00 98.50 88 TRP A CA 1
ATOM 719 C C . TRP A 1 88 ? -4.031 -4.637 6.189 1.00 98.50 88 TRP A C 1
ATOM 721 O O . TRP A 1 88 ? -4.471 -3.494 6.307 1.00 98.50 88 TRP A O 1
ATOM 731 N N . VAL A 1 89 ? -3.823 -5.196 4.996 1.00 98.44 89 VAL A N 1
ATOM 732 C CA . VAL A 1 89 ? -4.006 -4.523 3.706 1.00 98.44 89 VAL A CA 1
ATOM 733 C C . VAL A 1 89 ? -5.091 -5.244 2.915 1.00 98.44 89 VAL A C 1
ATOM 735 O O . VAL A 1 89 ? -4.966 -6.424 2.617 1.00 98.44 89 VAL A O 1
ATOM 738 N N . ASP A 1 90 ? -6.148 -4.534 2.526 1.00 98.50 90 ASP A N 1
ATOM 739 C CA . ASP A 1 90 ? -7.238 -5.139 1.750 1.00 98.50 90 ASP A CA 1
ATOM 740 C C . ASP A 1 90 ? -6.988 -5.064 0.243 1.00 98.50 90 ASP A C 1
ATOM 742 O O . ASP A 1 90 ? -7.464 -5.914 -0.510 1.00 98.50 90 ASP A O 1
ATOM 746 N N . MET A 1 91 ? -6.285 -4.021 -0.208 1.00 98.50 91 MET A N 1
ATOM 747 C CA . MET A 1 91 ? -6.014 -3.773 -1.621 1.00 98.50 91 MET A CA 1
ATOM 748 C C . MET A 1 91 ? -4.630 -3.158 -1.833 1.00 98.50 91 MET A C 1
ATOM 750 O O . MET A 1 91 ? -4.255 -2.204 -1.149 1.00 98.50 91 MET A O 1
ATOM 754 N N . LEU A 1 92 ? -3.908 -3.640 -2.839 1.00 98.50 92 LEU A N 1
ATOM 755 C CA . LEU A 1 92 ? -2.650 -3.060 -3.286 1.00 98.50 92 LEU A CA 1
ATOM 756 C C . LEU A 1 92 ? -2.708 -2.816 -4.794 1.00 98.50 92 LEU A C 1
ATOM 758 O O . LEU A 1 92 ? -2.710 -3.755 -5.577 1.00 98.50 92 LEU A O 1
ATOM 762 N N . GLY A 1 93 ? -2.739 -1.543 -5.185 1.00 97.69 93 GLY A N 1
ATOM 763 C CA . GLY A 1 93 ? -2.672 -1.124 -6.581 1.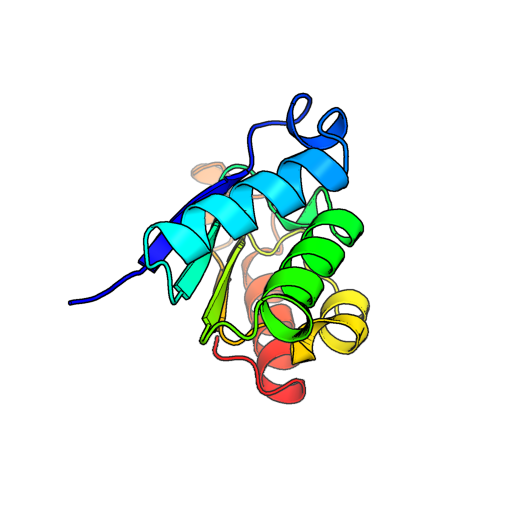00 97.69 93 GLY A CA 1
ATOM 764 C C . GLY A 1 93 ? -1.246 -0.750 -6.975 1.00 97.69 93 GLY A C 1
ATOM 765 O O . GLY A 1 93 ? -0.584 0.031 -6.285 1.00 97.69 93 GLY A O 1
ATOM 766 N N . VAL A 1 94 ? -0.785 -1.272 -8.107 1.00 96.38 94 VAL A N 1
ATOM 767 C CA . VAL A 1 94 ? 0.516 -0.924 -8.688 1.00 96.38 94 VAL A CA 1
ATOM 768 C C . VAL A 1 94 ? 0.302 -0.012 -9.889 1.00 96.38 94 VAL A C 1
ATOM 770 O O . VAL A 1 94 ? -0.464 -0.333 -10.794 1.00 96.38 94 VAL A O 1
ATOM 773 N N . SER A 1 95 ? 0.983 1.131 -9.896 1.00 92.50 95 SER A N 1
ATOM 774 C CA . SER A 1 95 ? 0.994 2.039 -11.046 1.00 92.50 95 SER A CA 1
ATOM 775 C C . SER A 1 95 ? 1.740 1.378 -12.204 1.00 92.50 95 SER A C 1
ATOM 777 O O . SER A 1 95 ? 2.930 1.094 -12.075 1.00 92.50 95 SER A O 1
ATOM 779 N N . CYS A 1 96 ? 1.047 1.143 -13.314 1.00 92.56 96 CYS A N 1
ATOM 780 C CA . CYS A 1 96 ? 1.596 0.564 -14.533 1.00 92.56 96 CYS A CA 1
ATOM 781 C C . CYS A 1 96 ? 1.033 1.338 -15.727 1.00 92.56 96 CYS A C 1
ATOM 783 O O . CYS A 1 96 ? -0.180 1.331 -15.934 1.00 92.56 96 CYS A O 1
ATOM 785 N N . ASP A 1 97 ? 1.909 2.006 -16.475 1.00 93.12 97 ASP A N 1
ATOM 786 C CA . ASP A 1 97 ? 1.516 2.836 -17.619 1.00 93.12 97 ASP A CA 1
ATOM 787 C C . ASP A 1 97 ? 1.738 2.101 -18.961 1.00 93.12 97 ASP A C 1
ATOM 789 O O . ASP A 1 97 ? 1.086 2.422 -19.952 1.00 93.12 97 ASP A O 1
ATOM 793 N N . SER A 1 98 ? 2.613 1.084 -19.000 1.00 93.62 98 SER A N 1
ATOM 794 C CA . SER A 1 98 ? 2.841 0.210 -20.159 1.00 93.62 98 SER A CA 1
ATOM 795 C C . SER A 1 98 ? 3.282 -1.202 -19.742 1.00 93.62 98 SER A C 1
ATOM 797 O O . SER A 1 98 ? 3.914 -1.385 -18.702 1.00 93.62 98 SER A O 1
ATOM 799 N N . PHE A 1 99 ? 2.990 -2.205 -20.578 1.00 93.75 99 PHE A N 1
ATOM 800 C CA . PHE A 1 99 ? 3.559 -3.561 -20.472 1.00 93.75 99 PHE A CA 1
ATOM 801 C C . PHE A 1 99 ? 4.844 -3.742 -21.295 1.00 93.75 99 PHE A C 1
ATOM 803 O O . PHE A 1 99 ? 5.433 -4.820 -21.282 1.00 93.75 99 PHE A O 1
ATOM 810 N N . ASP A 1 100 ? 5.275 -2.700 -22.003 1.00 93.00 100 ASP A N 1
ATOM 811 C CA . ASP A 1 100 ? 6.563 -2.644 -22.684 1.00 93.00 100 ASP A CA 1
ATOM 812 C C . ASP A 1 100 ? 7.576 -1.870 -21.824 1.00 93.00 100 ASP A C 1
ATOM 814 O O . ASP A 1 100 ? 7.382 -0.694 -21.499 1.00 93.00 100 ASP A O 1
ATOM 818 N N . GLU A 1 101 ? 8.672 -2.537 -21.460 1.00 90.69 101 GLU A N 1
ATOM 819 C CA . GLU A 1 101 ? 9.750 -1.970 -20.641 1.00 90.69 101 GLU A CA 1
ATOM 820 C C . GLU A 1 101 ? 10.446 -0.788 -21.326 1.00 90.69 101 GLU A C 1
ATOM 822 O O . GLU A 1 101 ? 10.835 0.172 -20.652 1.00 90.69 101 GLU A O 1
ATOM 827 N N . ALA A 1 102 ? 10.574 -0.817 -22.658 1.00 91.75 102 ALA A N 1
ATOM 828 C CA . ALA A 1 102 ? 11.176 0.283 -23.404 1.00 91.75 102 ALA A CA 1
ATOM 829 C C . ALA A 1 102 ? 10.307 1.542 -23.302 1.00 91.75 102 ALA A C 1
ATOM 831 O O . ALA A 1 102 ? 10.809 2.619 -22.972 1.00 91.75 102 ALA A O 1
ATOM 832 N N . THR A 1 103 ? 8.992 1.392 -23.481 1.00 93.69 103 THR A N 1
ATOM 833 C CA . THR A 1 103 ? 8.023 2.468 -23.254 1.00 93.69 103 THR A CA 1
ATOM 834 C C . THR A 1 103 ? 8.095 3.000 -21.824 1.00 93.69 103 THR A C 1
ATOM 836 O O . THR A 1 103 ? 8.216 4.210 -21.646 1.00 93.69 103 THR A O 1
ATOM 839 N N . ASN A 1 104 ? 8.067 2.129 -20.805 1.00 92.69 104 ASN A N 1
ATOM 840 C CA . ASN A 1 104 ? 8.144 2.547 -19.398 1.00 92.69 104 ASN A CA 1
ATOM 841 C C . ASN A 1 104 ? 9.423 3.346 -19.107 1.00 92.69 104 ASN A C 1
ATOM 843 O O . ASN A 1 104 ? 9.366 4.404 -18.482 1.00 92.69 104 ASN A O 1
ATOM 847 N N . THR A 1 105 ? 10.564 2.893 -19.625 1.00 89.38 105 THR A N 1
ATOM 848 C CA . THR A 1 105 ? 11.840 3.607 -19.493 1.00 89.38 105 THR A CA 1
ATOM 849 C C . THR A 1 105 ? 11.777 4.983 -20.165 1.00 89.38 105 THR A C 1
ATOM 851 O O . THR A 1 105 ? 12.173 5.980 -19.562 1.00 89.38 105 THR A O 1
ATOM 854 N N . ALA A 1 106 ? 11.222 5.066 -21.380 1.00 93.25 106 ALA A N 1
ATOM 855 C CA . ALA A 1 106 ? 11.114 6.311 -22.143 1.00 93.25 106 ALA A CA 1
ATOM 856 C C . ALA A 1 106 ? 10.231 7.370 -21.458 1.00 93.25 106 ALA A C 1
ATOM 858 O O . ALA A 1 106 ? 10.534 8.559 -21.528 1.00 93.25 106 ALA A O 1
ATOM 859 N N . ILE A 1 107 ? 9.173 6.954 -20.755 1.00 92.44 107 ILE A N 1
ATOM 860 C CA . ILE A 1 107 ? 8.287 7.857 -19.997 1.00 92.44 107 ILE A CA 1
ATOM 861 C C . ILE A 1 107 ? 8.771 8.122 -18.559 1.00 92.44 107 ILE A C 1
ATOM 863 O O . ILE A 1 107 ? 8.053 8.732 -17.767 1.00 92.44 107 ILE A O 1
ATOM 867 N N . GLY A 1 108 ? 9.969 7.654 -18.189 1.00 87.94 108 GLY A N 1
ATOM 868 C CA . GLY A 1 108 ? 10.549 7.854 -16.857 1.00 87.94 108 GLY A CA 1
ATOM 869 C C . GLY A 1 108 ? 9.944 6.974 -15.754 1.00 87.94 108 GLY A C 1
ATOM 870 O O . GLY A 1 108 ? 10.060 7.289 -14.567 1.00 87.94 108 GLY A O 1
ATOM 871 N N . ARG A 1 109 ? 9.288 5.867 -16.114 1.00 85.62 109 ARG A N 1
ATOM 872 C CA . ARG A 1 109 ? 8.721 4.874 -15.193 1.00 85.62 109 ARG A CA 1
ATOM 873 C C . ARG A 1 109 ? 9.678 3.701 -15.007 1.00 85.62 109 ARG A C 1
ATOM 875 O O . ARG A 1 109 ? 9.524 2.646 -15.606 1.00 85.62 109 ARG A O 1
ATOM 882 N N . GLY A 1 110 ? 10.623 3.878 -14.088 1.00 80.81 110 GLY A N 1
ATOM 883 C CA . GLY A 1 110 ? 11.587 2.838 -13.733 1.00 80.81 110 GLY A CA 1
ATOM 884 C C . GLY A 1 110 ? 12.763 2.750 -14.701 1.00 80.81 110 GLY A C 1
ATOM 885 O O . GLY A 1 110 ? 12.969 3.626 -15.536 1.00 80.81 110 GLY A O 1
ATOM 886 N N . THR A 1 111 ? 13.581 1.720 -14.517 1.00 82.12 111 THR A N 1
ATOM 887 C CA . THR A 1 111 ? 14.835 1.507 -15.261 1.00 82.12 111 THR A CA 1
ATOM 888 C C . THR A 1 111 ? 14.882 0.113 -15.894 1.00 82.12 111 THR A C 1
ATOM 890 O O . THR A 1 111 ? 15.968 -0.389 -16.178 1.00 82.12 111 THR A O 1
ATOM 893 N N . GLY A 1 112 ? 13.716 -0.525 -16.052 1.00 82.88 112 GLY A N 1
ATOM 894 C CA . GLY A 1 112 ? 13.542 -1.916 -16.477 1.00 82.88 112 GLY A CA 1
ATOM 895 C C . GLY A 1 112 ? 13.080 -2.846 -15.346 1.00 82.88 112 GLY A C 1
ATOM 896 O O . GLY A 1 112 ? 13.235 -2.532 -14.164 1.00 82.88 112 GLY A O 1
ATOM 897 N N . ASP A 1 113 ? 12.533 -4.006 -15.729 1.00 88.44 113 ASP A N 1
ATOM 898 C CA . ASP A 1 113 ? 11.996 -5.077 -14.859 1.00 88.44 113 ASP A CA 1
ATOM 899 C C . ASP A 1 113 ? 10.696 -4.716 -14.102 1.00 88.44 113 ASP A C 1
ATOM 901 O O . ASP A 1 113 ? 10.205 -5.477 -13.261 1.00 88.44 113 ASP A O 1
ATOM 905 N N . ASN A 1 114 ? 10.087 -3.569 -14.414 1.00 90.19 114 ASN A N 1
ATOM 906 C CA . ASN A 1 114 ? 8.848 -3.096 -13.801 1.00 90.19 114 ASN A CA 1
ATOM 907 C C . ASN A 1 114 ? 7.667 -4.043 -14.063 1.00 90.19 114 ASN A C 1
ATOM 909 O O . ASN A 1 114 ? 6.847 -4.274 -13.171 1.00 90.19 114 ASN A O 1
ATOM 913 N N . VAL A 1 115 ? 7.589 -4.617 -15.262 1.00 92.81 115 VAL A N 1
ATOM 914 C CA . VAL A 1 115 ? 6.526 -5.535 -15.682 1.00 92.81 115 VAL A CA 1
ATOM 915 C C . VAL A 1 115 ? 6.679 -6.879 -14.982 1.00 92.81 115 VAL A C 1
ATOM 917 O O . VAL A 1 115 ? 5.710 -7.416 -14.446 1.00 92.81 115 VAL A O 1
ATOM 920 N N . ALA A 1 116 ? 7.895 -7.418 -14.898 1.00 94.56 116 ALA A N 1
ATOM 921 C CA . ALA A 1 116 ? 8.126 -8.646 -14.142 1.00 94.56 116 ALA A CA 1
ATOM 922 C C . ALA A 1 116 ? 7.852 -8.433 -12.644 1.00 94.56 116 ALA A C 1
ATOM 924 O O . ALA A 1 116 ? 7.201 -9.266 -12.008 1.00 94.56 116 ALA A O 1
ATOM 925 N N . GLN A 1 117 ? 8.268 -7.290 -12.086 1.00 95.25 117 GLN A N 1
ATOM 926 C CA . GLN A 1 117 ? 7.952 -6.909 -10.711 1.00 95.25 117 GLN A CA 1
ATOM 927 C C . GLN A 1 117 ? 6.441 -6.809 -10.476 1.00 95.25 117 GLN A C 1
ATOM 929 O O . GLN A 1 117 ? 5.962 -7.314 -9.462 1.00 95.25 117 GLN A O 1
ATOM 934 N N . LEU A 1 118 ? 5.673 -6.239 -11.409 1.00 96.31 118 LEU A N 1
ATOM 935 C CA . LEU A 1 118 ? 4.209 -6.196 -11.349 1.00 96.31 118 LEU A CA 1
ATOM 936 C C . LEU A 1 118 ? 3.614 -7.603 -11.176 1.00 96.31 118 LEU A C 1
ATOM 938 O O . LEU A 1 118 ? 2.780 -7.819 -10.293 1.00 96.31 118 LEU A O 1
ATOM 942 N N . PHE A 1 119 ? 4.067 -8.575 -11.974 1.00 97.44 119 PHE A N 1
ATOM 943 C CA . PHE A 1 119 ? 3.598 -9.960 -11.871 1.00 97.44 119 PHE A CA 1
ATOM 944 C C . PHE A 1 119 ? 4.033 -10.643 -10.569 1.00 97.44 119 PHE A C 1
ATOM 946 O O . PHE A 1 119 ? 3.235 -11.385 -9.989 1.00 97.44 119 PHE A O 1
ATOM 953 N N . ARG A 1 120 ? 5.245 -10.365 -10.070 1.00 98.25 120 ARG A N 1
ATOM 954 C CA . ARG A 1 120 ? 5.702 -10.853 -8.757 1.00 98.25 120 ARG A CA 1
ATOM 955 C C . ARG A 1 120 ? 4.815 -10.327 -7.631 1.00 98.25 120 ARG A C 1
ATOM 957 O O . ARG A 1 120 ? 4.309 -11.117 -6.838 1.00 98.25 120 ARG A O 1
ATOM 964 N N . VAL A 1 121 ? 4.548 -9.020 -7.606 1.00 98.31 121 VAL A N 1
ATOM 965 C CA . VAL A 1 121 ? 3.674 -8.401 -6.597 1.00 98.31 121 VAL A CA 1
ATOM 966 C C . VAL A 1 121 ? 2.256 -8.963 -6.680 1.00 98.31 121 VAL A C 1
ATOM 968 O O . VAL A 1 121 ? 1.694 -9.334 -5.652 1.00 98.31 121 VAL A O 1
ATOM 971 N N . ARG A 1 122 ? 1.699 -9.119 -7.889 1.00 98.38 122 ARG A N 1
ATOM 972 C CA . ARG A 1 122 ? 0.391 -9.758 -8.095 1.00 98.38 122 ARG A CA 1
ATOM 973 C C . ARG A 1 122 ? 0.331 -11.159 -7.486 1.00 98.38 122 ARG A C 1
ATOM 975 O O . ARG A 1 122 ? -0.673 -11.504 -6.862 1.00 98.38 122 ARG A O 1
ATOM 982 N N . ALA A 1 123 ? 1.367 -11.974 -7.691 1.00 98.62 123 ALA A N 1
ATOM 983 C CA . ALA A 1 123 ? 1.436 -13.323 -7.136 1.00 98.62 123 ALA A CA 1
ATOM 984 C C . ALA A 1 123 ? 1.449 -13.291 -5.600 1.00 98.62 123 ALA A C 1
ATOM 986 O O . ALA A 1 123 ? 0.617 -13.944 -4.973 1.00 98.62 123 ALA A O 1
ATOM 987 N N . TRP A 1 124 ? 2.293 -12.449 -4.997 1.00 98.69 124 TRP A N 1
ATOM 988 C CA . TRP A 1 124 ? 2.360 -12.303 -3.539 1.00 98.69 124 TRP A CA 1
ATOM 989 C C . TRP A 1 124 ? 1.043 -11.799 -2.936 1.00 98.69 124 TRP A C 1
ATOM 991 O O . TRP A 1 124 ? 0.610 -12.301 -1.903 1.00 98.69 124 TRP A O 1
ATOM 1001 N N . CYS A 1 125 ? 0.364 -10.849 -3.586 1.00 98.62 125 CYS A N 1
ATOM 1002 C CA . CYS A 1 125 ? -0.950 -10.381 -3.143 1.00 98.62 125 CYS A CA 1
ATOM 1003 C C . CYS A 1 125 ? -1.992 -11.504 -3.162 1.00 98.62 125 CYS A C 1
ATOM 1005 O O . CYS A 1 125 ? -2.741 -11.647 -2.200 1.00 98.62 125 CYS A O 1
ATOM 1007 N N . ARG A 1 126 ? -2.008 -12.337 -4.211 1.00 98.25 126 ARG A N 1
ATOM 1008 C CA . ARG A 1 126 ? -2.903 -13.501 -4.292 1.00 98.25 126 ARG A CA 1
ATOM 1009 C C . ARG A 1 126 ? -2.645 -14.508 -3.175 1.00 98.25 126 ARG A C 1
ATOM 1011 O O . ARG A 1 126 ? -3.604 -14.947 -2.549 1.00 98.25 126 ARG A O 1
ATOM 1018 N N . GLU A 1 127 ? -1.381 -14.840 -2.917 1.00 98.25 127 GLU A N 1
ATOM 1019 C CA . GLU A 1 127 ? -0.977 -15.746 -1.829 1.00 98.25 127 GLU A CA 1
ATOM 1020 C C . GLU A 1 127 ? -1.408 -15.213 -0.452 1.00 98.25 127 GLU A C 1
ATOM 1022 O O . GLU A 1 127 ? -1.850 -15.980 0.399 1.00 98.25 127 GLU A O 1
ATOM 1027 N N . ALA A 1 128 ? -1.345 -13.894 -0.249 1.00 97.69 128 ALA A N 1
ATOM 1028 C CA . ALA A 1 128 ? -1.707 -13.236 1.006 1.00 97.69 128 ALA A CA 1
ATOM 1029 C C . ALA A 1 128 ? -3.200 -12.857 1.132 1.00 97.69 128 ALA A C 1
ATOM 1031 O O . ALA A 1 128 ? -3.591 -12.270 2.140 1.00 97.69 128 ALA A O 1
ATOM 1032 N N . GLY A 1 129 ? -4.038 -13.147 0.128 1.00 97.88 129 GLY A N 1
ATOM 1033 C CA . GLY A 1 129 ? -5.462 -12.778 0.131 1.00 97.88 129 GLY A CA 1
ATOM 1034 C C . GLY A 1 129 ? -5.745 -11.278 -0.052 1.00 97.88 129 GLY A C 1
ATOM 1035 O O . GLY A 1 129 ? -6.837 -10.812 0.269 1.00 97.88 129 GLY A O 1
ATOM 1036 N N . ILE A 1 130 ? -4.783 -10.516 -0.578 1.00 98.44 130 ILE A N 1
ATOM 1037 C CA . ILE A 1 130 ? -4.896 -9.076 -0.849 1.00 98.44 130 ILE A CA 1
ATOM 1038 C C . ILE A 1 130 ? -5.477 -8.872 -2.252 1.00 98.44 130 ILE A C 1
ATOM 1040 O O . ILE A 1 130 ? -5.028 -9.496 -3.217 1.00 98.44 130 ILE A O 1
ATOM 1044 N N . LYS A 1 131 ? -6.444 -7.957 -2.403 1.00 98.50 131 LYS A N 1
ATOM 1045 C CA . LYS A 1 131 ? -6.954 -7.577 -3.731 1.00 98.50 131 LYS A CA 1
ATOM 1046 C C . LYS A 1 131 ? -5.875 -6.815 -4.501 1.00 98.50 131 LYS A C 1
ATOM 1048 O O . LYS A 1 131 ? -5.333 -5.838 -3.990 1.00 98.50 131 LYS A O 1
ATOM 1053 N N . PHE A 1 132 ? -5.597 -7.255 -5.720 1.00 96.69 132 PHE A N 1
ATOM 1054 C CA . PHE A 1 132 ? -4.638 -6.632 -6.626 1.00 96.69 132 PHE A CA 1
ATOM 1055 C C . PHE A 1 132 ? -5.371 -6.034 -7.821 1.00 96.69 132 PHE A C 1
ATOM 1057 O O . PHE A 1 132 ? -6.116 -6.810 -8.466 1.00 96.69 132 PHE A O 1
#

Organism: NCBI:txid933095

Sequence (132 aa):
MQQRVRLLLPHREDLLRRPEHDMKRGLRLLKEAGMLKINFAGGEPFLYPDKLAMLCRFYKEDLGLESVSIITNGTKVTRSWIEKHGRWVDMLGVSCDSFDEATNTAIGRGTGDNVAQLFRVRAWCREAGIKF

InterPro domains:
  IPR007197 Radical SAM [PF04055] (18-131)
  IPR013785 Aldolase-type TIM barrel [G3DSA:3.20.20.70] (7-132)
  IPR051196 RSAD2 and Viperin antiviral [PTHR21339] (21-132)
  IPR058240 Radical SAM superfamily [SSF102114] (18-131)

Radius of gyration: 15.22 Å; chains: 1; bounding box: 37×31×41 Å

pLDDT: mean 91.19, std 11.27, range [48.78, 98.69]